Protein AF-A0A953DW70-F1 (afdb_monomer_lite)

Secondary structure (DSSP, 8-state):
--EEE-SHHHHHTHHHHHTT-SEEEEEHHHHHHHHHT--TT-TTTGGG--TT-HHHHHHHHHHHHHHHHTT-EEEEESGGGG-TTTHHHHHHTT-SEEE--TTTHHHHHHHHHT--HHHHHHHHHHHTT--SHHHHHHHHHHHHHHHHGGG--

Structure (mmCIF, N/CA/C/O backbone):
data_AF-A0A953DW70-F1
#
_entry.id   AF-A0A953DW70-F1
#
loop_
_atom_site.group_PDB
_atom_site.id
_atom_site.type_symbol
_atom_site.label_atom_id
_atom_site.label_alt_id
_atom_site.label_co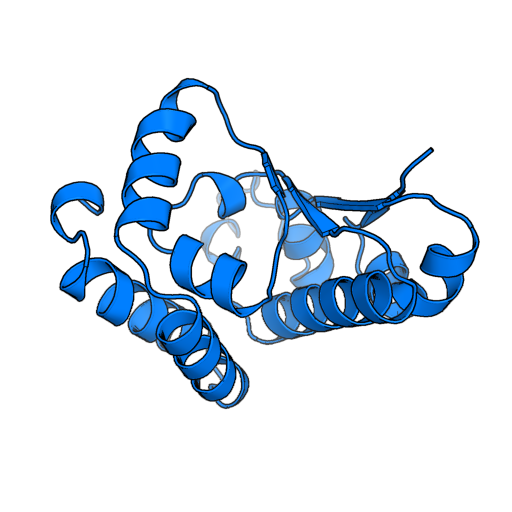mp_id
_atom_site.label_asym_id
_atom_site.label_entity_id
_atom_site.label_seq_id
_atom_site.pdbx_PDB_ins_code
_atom_site.Cartn_x
_atom_site.Cartn_y
_atom_site.Cartn_z
_atom_site.occupancy
_atom_site.B_iso_or_equiv
_atom_site.auth_seq_id
_atom_site.auth_comp_id
_atom_site.auth_asym_id
_atom_site.auth_atom_id
_atom_site.pdbx_PDB_model_num
ATOM 1 N N . VAL A 1 1 ? 2.831 -17.504 -12.352 1.00 88.62 1 VAL A N 1
ATOM 2 C CA . VAL A 1 1 ? 4.046 -16.732 -12.011 1.00 88.62 1 VAL A CA 1
ATOM 3 C C . VAL A 1 1 ? 3.641 -15.280 -11.799 1.00 88.62 1 VAL A C 1
ATOM 5 O O . VAL A 1 1 ? 2.845 -14.782 -12.579 1.00 88.62 1 VAL A O 1
ATOM 8 N N . GLY A 1 2 ? 4.123 -14.627 -10.739 1.00 96.38 2 GLY A N 1
ATOM 9 C CA . GLY A 1 2 ? 3.843 -13.209 -10.456 1.00 96.38 2 GLY A CA 1
ATOM 10 C C . GLY A 1 2 ? 5.090 -12.337 -10.573 1.00 96.38 2 GLY A C 1
ATOM 11 O O . GLY A 1 2 ? 6.197 -12.865 -10.698 1.00 96.38 2 GLY A O 1
ATOM 12 N N . ALA A 1 3 ? 4.912 -11.018 -10.492 1.00 97.62 3 ALA A N 1
ATOM 13 C CA . ALA A 1 3 ? 6.014 -10.055 -10.447 1.00 97.62 3 ALA A CA 1
ATOM 14 C C . ALA A 1 3 ? 6.012 -9.245 -9.148 1.00 97.62 3 ALA A C 1
ATOM 16 O O . ALA A 1 3 ? 4.973 -8.764 -8.689 1.00 97.62 3 ALA A O 1
ATOM 17 N N . MET A 1 4 ? 7.206 -9.058 -8.584 1.00 98.06 4 MET A N 1
ATOM 18 C CA . MET A 1 4 ? 7.415 -8.106 -7.503 1.00 98.06 4 MET A CA 1
A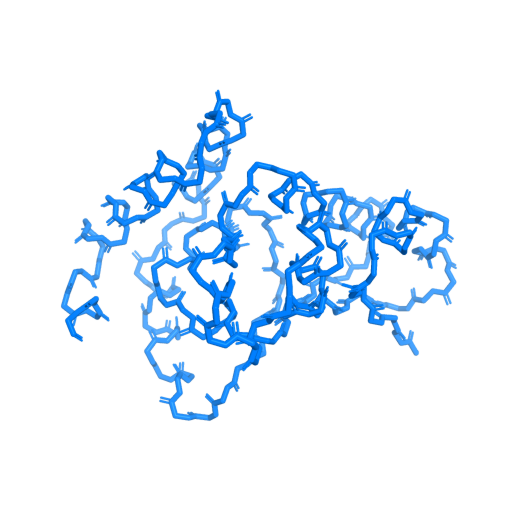TOM 19 C C . MET A 1 4 ? 7.605 -6.705 -8.090 1.00 98.06 4 MET A C 1
ATOM 21 O O . MET A 1 4 ? 8.455 -6.498 -8.956 1.00 98.06 4 MET A O 1
ATOM 25 N N . ILE A 1 5 ? 6.803 -5.746 -7.632 1.00 98.56 5 ILE A N 1
ATOM 26 C CA . ILE A 1 5 ? 6.882 -4.349 -8.057 1.00 98.56 5 ILE A CA 1
ATOM 27 C C . ILE A 1 5 ? 7.512 -3.537 -6.929 1.00 98.56 5 ILE A C 1
ATOM 29 O O . ILE A 1 5 ? 6.834 -3.007 -6.053 1.00 98.56 5 ILE A O 1
ATOM 33 N N . GLU A 1 6 ? 8.839 -3.496 -6.937 1.00 98.12 6 GLU A N 1
ATOM 34 C CA . GLU A 1 6 ? 9.652 -2.892 -5.873 1.00 98.12 6 GLU A CA 1
ATOM 35 C C . GLU A 1 6 ? 10.646 -1.841 -6.389 1.00 98.12 6 GLU A C 1
ATOM 37 O O . GLU A 1 6 ? 11.372 -1.219 -5.622 1.00 98.12 6 GLU A O 1
ATOM 42 N N . VAL A 1 7 ? 10.658 -1.598 -7.702 1.00 98.19 7 VAL A N 1
ATOM 43 C CA . VAL A 1 7 ? 11.454 -0.540 -8.334 1.00 98.19 7 VAL A CA 1
ATOM 44 C C . VAL A 1 7 ? 10.543 0.437 -9.086 1.00 98.19 7 VAL A C 1
ATOM 46 O O . VAL A 1 7 ? 9.596 -0.004 -9.747 1.00 98.19 7 VAL A O 1
ATOM 49 N N . PRO A 1 8 ? 10.829 1.756 -9.074 1.00 98.31 8 PRO A N 1
ATOM 50 C CA . PRO A 1 8 ? 9.979 2.754 -9.730 1.00 98.31 8 PRO A CA 1
ATOM 51 C C . PRO A 1 8 ? 9.771 2.486 -11.223 1.00 98.31 8 PRO A C 1
ATOM 53 O O . PRO A 1 8 ? 8.679 2.686 -11.745 1.00 98.31 8 PRO A O 1
ATOM 56 N N . ALA A 1 9 ? 10.794 1.971 -11.912 1.00 98.44 9 ALA A N 1
ATOM 57 C CA . ALA A 1 9 ? 10.701 1.620 -13.328 1.00 98.44 9 ALA A CA 1
ATOM 58 C C . ALA A 1 9 ? 9.658 0.519 -13.601 1.00 98.44 9 ALA A C 1
ATOM 60 O O . ALA A 1 9 ? 8.934 0.598 -14.594 1.00 98.44 9 ALA A O 1
ATOM 61 N N . ALA A 1 10 ? 9.548 -0.475 -12.713 1.00 98.50 10 ALA A N 1
ATOM 62 C CA . ALA A 1 10 ? 8.541 -1.529 -12.813 1.00 98.50 10 ALA A CA 1
ATOM 63 C C . ALA A 1 10 ? 7.144 -0.977 -12.512 1.00 98.50 10 ALA A C 1
ATOM 65 O O . ALA A 1 10 ? 6.208 -1.284 -13.241 1.00 98.50 10 ALA A O 1
ATOM 66 N N . ALA A 1 11 ? 7.018 -0.098 -11.511 1.00 98.62 11 ALA A N 1
ATOM 67 C CA . ALA A 1 11 ? 5.751 0.559 -11.198 1.00 98.62 11 ALA A CA 1
ATOM 68 C C . ALA A 1 11 ? 5.233 1.408 -12.372 1.00 98.62 11 ALA A C 1
ATOM 70 O O . ALA A 1 11 ? 4.083 1.272 -12.776 1.00 98.62 11 ALA A O 1
ATOM 71 N N . LEU A 1 12 ? 6.099 2.214 -12.994 1.00 98.56 12 LEU A N 1
ATOM 72 C CA . LEU A 1 12 ? 5.758 2.997 -14.188 1.00 98.56 12 LEU A CA 1
ATOM 73 C C . LEU A 1 12 ? 5.432 2.119 -15.409 1.00 98.56 12 LEU A C 1
ATOM 75 O O . LEU A 1 12 ? 4.669 2.534 -16.277 1.00 98.56 12 LEU A O 1
ATOM 79 N N . SER A 1 13 ? 5.985 0.905 -15.465 1.00 98.38 13 SER A N 1
ATOM 80 C CA . SER A 1 13 ? 5.756 -0.066 -16.543 1.00 98.38 13 SER A CA 1
ATOM 81 C C . SER A 1 13 ? 4.673 -1.100 -16.209 1.00 98.38 13 SER A C 1
ATOM 83 O O . SER A 1 13 ? 4.505 -2.062 -16.958 1.00 98.38 13 SER A O 1
ATOM 85 N N . ALA A 1 14 ? 3.928 -0.924 -15.110 1.00 98.38 14 ALA A N 1
ATOM 86 C CA . ALA A 1 14 ? 3.031 -1.951 -14.579 1.00 98.38 14 ALA A CA 1
ATOM 87 C C . ALA A 1 14 ? 1.980 -2.415 -15.599 1.00 98.38 14 ALA A C 1
ATOM 89 O O . ALA A 1 14 ? 1.688 -3.601 -15.670 1.00 98.38 14 ALA A O 1
ATOM 90 N N . HIS A 1 15 ? 1.470 -1.520 -16.450 1.00 97.81 15 HIS A N 1
ATOM 91 C CA . HIS A 1 15 ? 0.504 -1.892 -17.489 1.00 97.81 15 HIS A CA 1
ATOM 92 C C . HIS A 1 15 ? 1.086 -2.880 -18.513 1.00 97.81 15 HIS A C 1
ATOM 94 O O . HIS A 1 15 ? 0.410 -3.823 -18.900 1.00 97.81 15 HIS A O 1
ATOM 100 N N . ALA A 1 16 ? 2.346 -2.699 -18.921 1.00 97.75 16 ALA A N 1
ATOM 101 C CA . ALA A 1 16 ? 3.009 -3.621 -19.843 1.00 97.75 16 ALA A CA 1
ATOM 102 C C . ALA A 1 16 ? 3.343 -4.958 -19.166 1.00 97.75 16 ALA A C 1
ATOM 104 O O . ALA A 1 16 ? 3.210 -6.010 -19.779 1.00 97.75 16 ALA A O 1
ATOM 105 N N . LEU A 1 17 ? 3.746 -4.918 -17.893 1.00 98.06 17 LEU A N 1
ATOM 106 C CA . LEU A 1 17 ? 4.067 -6.120 -17.121 1.00 98.06 17 LEU A CA 1
ATOM 107 C C . LEU A 1 17 ? 2.826 -6.964 -16.807 1.00 98.06 17 LEU A C 1
ATOM 109 O O . LEU A 1 17 ? 2.929 -8.183 -16.729 1.00 98.06 17 LEU A O 1
ATOM 113 N N . ALA A 1 18 ? 1.661 -6.332 -16.639 1.00 97.75 18 ALA A N 1
ATOM 114 C CA . ALA A 1 18 ? 0.428 -7.005 -16.236 1.00 97.75 18 ALA A CA 1
ATOM 115 C C . ALA A 1 18 ? -0.065 -8.028 -17.272 1.00 97.75 18 ALA A C 1
ATOM 117 O O . ALA A 1 18 ? -0.713 -8.996 -16.897 1.00 97.75 18 ALA A O 1
ATOM 118 N N . GLY A 1 19 ? 0.270 -7.855 -18.556 1.00 95.69 19 GLY A N 1
ATOM 119 C CA . GLY A 1 19 ? -0.059 -8.827 -19.606 1.00 95.69 19 GLY A CA 1
ATOM 120 C C . GLY A 1 19 ? 0.768 -10.118 -19.563 1.00 95.69 19 GLY A C 1
ATOM 121 O O . GLY A 1 19 ? 0.424 -11.078 -20.246 1.00 95.69 19 GLY A O 1
ATOM 122 N N . GLU A 1 20 ? 1.838 -10.151 -18.767 1.00 97.56 20 GLU A N 1
ATOM 123 C CA . GLU A 1 20 ? 2.841 -11.225 -18.768 1.00 97.56 20 GLU A CA 1
ATOM 124 C C . GLU A 1 20 ? 2.860 -12.037 -17.460 1.00 97.56 20 GLU A C 1
ATOM 126 O O . GLU A 1 20 ? 3.644 -12.979 -17.322 1.00 97.56 20 GLU A O 1
ATOM 131 N N . VAL A 1 21 ? 2.034 -11.671 -16.470 1.00 98.25 21 VAL A N 1
ATOM 132 C CA . VAL A 1 21 ? 2.042 -12.279 -15.128 1.00 98.25 21 VAL A CA 1
ATOM 133 C C . VAL A 1 21 ? 0.636 -12.494 -14.571 1.00 98.25 21 VAL A C 1
ATOM 135 O O . VAL A 1 21 ? -0.323 -11.871 -15.007 1.00 98.25 21 VAL A O 1
ATOM 138 N N . ASP A 1 22 ? 0.521 -13.359 -13.562 1.00 98.06 22 ASP A N 1
ATOM 139 C CA . ASP A 1 22 ? -0.768 -13.706 -12.943 1.00 98.06 22 ASP A CA 1
ATOM 140 C C . ASP A 1 22 ? -1.164 -12.768 -11.787 1.00 98.06 22 ASP A C 1
ATOM 142 O O . ASP A 1 22 ? -2.323 -12.746 -11.373 1.00 98.06 22 ASP A O 1
ATOM 146 N N . PHE A 1 23 ? -0.195 -12.049 -11.209 1.00 98.56 23 PHE A N 1
ATOM 147 C CA . PHE A 1 23 ? -0.402 -11.142 -10.078 1.00 98.56 23 PHE A CA 1
ATOM 148 C C . PHE A 1 23 ? 0.779 -10.195 -9.864 1.00 98.56 23 PHE A C 1
ATOM 150 O O . PHE A 1 23 ? 1.903 -10.462 -10.312 1.00 98.56 23 PHE A O 1
ATOM 157 N N . PHE A 1 24 ? 0.534 -9.136 -9.091 1.00 98.75 24 PHE A N 1
ATOM 158 C CA . PHE A 1 24 ? 1.580 -8.263 -8.560 1.00 98.75 24 PHE A CA 1
ATOM 159 C C . PHE A 1 24 ? 1.710 -8.378 -7.047 1.00 98.75 24 PHE A C 1
ATOM 161 O O . PHE A 1 24 ? 0.715 -8.485 -6.339 1.00 98.75 24 PHE A O 1
ATOM 168 N N . SER A 1 25 ? 2.944 -8.285 -6.553 1.00 98.38 25 SER A N 1
ATOM 169 C CA . SER A 1 25 ? 3.238 -8.035 -5.141 1.00 98.38 25 SER A CA 1
ATOM 170 C C . SER A 1 25 ? 4.102 -6.789 -5.030 1.00 98.38 25 SER A C 1
ATOM 172 O O . SER A 1 25 ? 5.235 -6.770 -5.504 1.00 98.38 25 SER A O 1
ATOM 174 N N . ILE A 1 26 ? 3.590 -5.732 -4.416 1.00 98.69 26 ILE A N 1
ATOM 175 C CA . ILE A 1 26 ? 4.337 -4.490 -4.237 1.00 98.69 26 ILE A CA 1
ATOM 176 C C . ILE A 1 26 ? 5.296 -4.654 -3.057 1.00 98.69 26 ILE A C 1
ATOM 178 O O . ILE A 1 26 ? 4.850 -4.809 -1.921 1.00 98.69 26 ILE A O 1
ATOM 182 N N . GLY A 1 27 ? 6.602 -4.580 -3.314 1.00 98.12 27 GLY A N 1
ATOM 183 C CA . GLY A 1 27 ? 7.634 -4.556 -2.277 1.00 98.12 27 GLY A CA 1
ATOM 184 C C . GLY A 1 27 ? 7.868 -3.129 -1.795 1.00 98.12 27 GLY A C 1
ATOM 185 O O . GLY A 1 27 ? 8.665 -2.396 -2.378 1.00 98.12 27 GLY A O 1
ATOM 186 N N . THR A 1 28 ? 7.165 -2.699 -0.742 1.00 97.12 28 THR A N 1
ATOM 187 C CA . THR A 1 28 ? 7.140 -1.269 -0.375 1.00 97.12 28 THR A CA 1
ATOM 188 C C . THR A 1 28 ? 8.481 -0.744 0.108 1.00 97.12 28 THR A C 1
ATOM 190 O O . THR A 1 28 ? 8.793 0.416 -0.131 1.00 97.12 28 THR A O 1
ATOM 193 N N . ASN A 1 29 ? 9.275 -1.585 0.771 1.00 96.00 29 ASN A N 1
ATOM 194 C CA . ASN A 1 29 ? 10.539 -1.166 1.371 1.00 96.00 29 ASN A CA 1
ATOM 195 C C . ASN A 1 29 ? 11.502 -0.616 0.313 1.00 96.00 29 ASN A C 1
ATOM 197 O O . ASN A 1 29 ? 11.954 0.528 0.408 1.00 96.00 29 ASN A O 1
ATOM 201 N N . ASP A 1 30 ? 11.733 -1.407 -0.730 1.00 96.88 30 ASP A N 1
ATOM 202 C CA . ASP A 1 30 ? 12.632 -1.043 -1.818 1.00 96.88 30 ASP A CA 1
ATOM 203 C C . ASP A 1 30 ? 11.982 -0.009 -2.741 1.00 96.88 30 ASP A C 1
ATOM 205 O O . ASP A 1 30 ? 12.650 0.940 -3.158 1.00 96.88 30 ASP A O 1
ATOM 209 N N . LEU A 1 31 ? 10.660 -0.088 -2.959 1.00 98.00 31 LEU A N 1
ATOM 210 C CA . LEU A 1 31 ? 9.952 0.909 -3.760 1.00 98.00 31 LEU A CA 1
ATOM 211 C C . LEU A 1 31 ? 10.112 2.308 -3.162 1.00 98.00 31 LEU A C 1
ATOM 213 O O . LEU A 1 31 ? 10.438 3.245 -3.889 1.00 98.00 31 LEU A O 1
ATOM 217 N N . ILE A 1 32 ? 9.936 2.460 -1.847 1.00 97.19 32 ILE A N 1
ATOM 218 C CA . ILE A 1 32 ? 10.126 3.737 -1.148 1.00 97.19 32 ILE A CA 1
ATOM 219 C C . ILE A 1 32 ? 11.592 4.168 -1.222 1.00 97.19 32 ILE A C 1
ATOM 221 O O . ILE A 1 32 ? 11.871 5.309 -1.593 1.00 97.19 32 ILE A O 1
ATOM 225 N N . GLN A 1 33 ? 12.525 3.265 -0.914 1.00 96.31 33 GLN A N 1
ATOM 226 C CA . GLN A 1 33 ? 13.960 3.550 -0.923 1.00 96.31 33 GLN A CA 1
ATOM 227 C C . GLN A 1 33 ? 14.439 4.064 -2.286 1.00 96.31 33 GLN A C 1
ATOM 229 O O . GLN A 1 33 ? 15.105 5.099 -2.356 1.00 96.31 33 GLN A O 1
ATOM 234 N N . TYR A 1 34 ? 14.063 3.395 -3.376 1.00 97.00 34 TYR A N 1
ATOM 235 C CA . TYR A 1 34 ? 14.447 3.801 -4.726 1.00 97.00 34 TYR A CA 1
ATOM 236 C C . TYR A 1 34 ? 13.672 5.020 -5.233 1.00 97.00 34 TYR A C 1
ATOM 238 O O . TYR A 1 34 ? 14.228 5.809 -5.992 1.00 97.00 34 TYR A O 1
ATOM 246 N N . THR A 1 35 ? 12.422 5.214 -4.805 1.00 97.12 35 THR A N 1
ATOM 247 C CA . THR A 1 35 ? 11.635 6.404 -5.176 1.00 97.12 35 THR A CA 1
ATOM 248 C C . THR A 1 35 ? 12.182 7.667 -4.518 1.00 97.12 35 THR A C 1
ATOM 250 O O . THR A 1 35 ? 12.262 8.710 -5.162 1.00 97.12 35 THR A O 1
ATOM 253 N N . LEU A 1 36 ? 12.552 7.589 -3.238 1.00 96.19 36 LEU A N 1
ATOM 254 C CA . LEU A 1 36 ? 13.017 8.742 -2.461 1.00 96.19 36 LEU A CA 1
ATOM 255 C C . LEU A 1 36 ? 14.540 8.907 -2.480 1.00 96.19 36 LEU A C 1
ATOM 257 O O . LEU A 1 36 ? 15.043 9.910 -1.983 1.00 96.19 36 LEU A O 1
ATOM 261 N N . ALA A 1 37 ? 15.265 7.941 -3.050 1.00 94.62 37 ALA A N 1
ATOM 262 C CA . ALA A 1 37 ? 16.723 7.859 -3.010 1.00 94.62 37 ALA A CA 1
ATOM 263 C C . ALA A 1 37 ? 17.280 7.916 -1.571 1.00 94.62 37 ALA A C 1
ATOM 265 O O . ALA A 1 37 ? 18.265 8.601 -1.292 1.00 94.62 37 ALA A O 1
ATOM 266 N N . VAL A 1 38 ? 16.635 7.187 -0.652 1.00 90.88 38 VAL A N 1
ATOM 267 C CA . VAL A 1 38 ? 16.982 7.147 0.777 1.00 90.88 38 VAL A CA 1
ATOM 268 C C . VAL A 1 38 ? 17.282 5.719 1.204 1.00 90.88 38 VAL A C 1
ATOM 270 O O . VAL A 1 38 ? 16.417 4.852 1.130 1.00 90.88 38 VAL A O 1
ATOM 273 N N . ASP A 1 39 ? 18.488 5.494 1.721 1.00 87.12 39 ASP A N 1
ATOM 274 C CA . ASP A 1 39 ? 18.848 4.246 2.391 1.00 87.12 39 ASP A CA 1
ATOM 275 C C . ASP A 1 39 ? 18.331 4.257 3.837 1.00 87.12 39 ASP A C 1
ATOM 277 O O . ASP A 1 39 ? 18.800 5.029 4.677 1.00 87.12 39 ASP A O 1
ATOM 281 N N . ARG A 1 40 ? 17.366 3.380 4.130 1.00 81.19 40 ARG A N 1
ATOM 282 C CA . ARG A 1 40 ? 16.743 3.258 5.457 1.00 81.19 40 ARG A CA 1
ATOM 283 C C . ARG A 1 40 ? 17.670 2.674 6.528 1.00 81.19 40 ARG A C 1
ATOM 285 O O . ARG A 1 40 ? 17.400 2.847 7.712 1.00 81.19 40 ARG A O 1
ATOM 292 N N . VAL A 1 41 ? 18.749 1.994 6.134 1.00 84.62 41 VAL A N 1
ATOM 293 C CA . VAL A 1 41 ? 19.765 1.449 7.054 1.00 84.62 41 VAL A CA 1
ATOM 294 C C . VAL A 1 41 ? 20.774 2.531 7.452 1.00 84.62 41 VAL A C 1
ATOM 296 O O . VAL A 1 41 ? 21.431 2.439 8.488 1.00 84.62 41 VAL A O 1
ATOM 299 N N . ASN A 1 42 ? 20.879 3.600 6.662 1.00 85.75 42 ASN A N 1
ATOM 300 C CA . ASN A 1 42 ? 21.745 4.724 6.964 1.00 85.75 42 ASN A CA 1
ATOM 301 C C . ASN A 1 42 ? 21.066 5.683 7.953 1.00 85.75 42 ASN A C 1
ATOM 303 O O . ASN A 1 42 ? 20.294 6.561 7.566 1.00 85.75 42 ASN A O 1
ATOM 307 N N . GLU A 1 43 ? 21.423 5.566 9.234 1.00 81.31 43 GLU A N 1
ATOM 308 C CA . GLU A 1 43 ? 20.883 6.378 10.338 1.00 81.31 43 GLU A CA 1
ATOM 309 C C . GLU A 1 43 ? 20.897 7.892 10.065 1.00 81.31 43 GLU A C 1
ATOM 311 O O . GLU A 1 43 ? 20.023 8.620 10.536 1.00 81.31 43 GLU A O 1
ATOM 316 N N . LYS A 1 44 ? 21.851 8.386 9.261 1.00 79.12 44 LYS A N 1
ATOM 317 C CA . LYS A 1 44 ? 21.960 9.816 8.931 1.00 79.12 44 LYS A CA 1
ATOM 318 C C . LYS A 1 44 ? 20.797 10.326 8.085 1.00 79.12 44 LYS A C 1
ATOM 320 O O . LYS A 1 44 ? 20.499 11.514 8.149 1.00 79.12 44 LYS A O 1
ATOM 325 N N . ILE A 1 45 ? 20.175 9.463 7.283 1.00 83.00 45 ILE A N 1
ATOM 326 C CA . ILE A 1 45 ? 19.119 9.832 6.327 1.00 83.00 45 ILE A CA 1
ATOM 327 C C . ILE A 1 45 ? 17.839 9.009 6.482 1.00 83.00 45 ILE A C 1
ATOM 329 O O . ILE A 1 45 ? 16.855 9.323 5.825 1.00 83.00 45 ILE A O 1
ATOM 333 N N . ALA A 1 46 ? 17.804 8.020 7.378 1.00 79.88 46 ALA A N 1
ATOM 334 C CA . ALA A 1 46 ? 16.636 7.169 7.607 1.00 79.88 46 ALA A CA 1
ATOM 335 C C . ALA A 1 46 ? 15.347 7.961 7.915 1.00 79.88 46 ALA A C 1
ATOM 337 O O . ALA A 1 46 ? 14.261 7.540 7.540 1.00 79.88 46 ALA A O 1
ATOM 338 N N . HIS A 1 47 ? 15.454 9.151 8.516 1.00 83.38 47 HIS A N 1
ATOM 339 C CA . HIS A 1 47 ? 14.318 10.049 8.772 1.00 83.38 47 HIS A CA 1
ATOM 340 C C . HIS A 1 47 ? 13.637 10.594 7.495 1.00 83.38 47 HIS A C 1
ATOM 342 O O . HIS A 1 47 ? 12.498 11.061 7.549 1.00 83.38 47 HIS A O 1
ATOM 348 N N . LEU A 1 48 ? 14.315 10.536 6.344 1.00 86.25 48 LEU A N 1
ATOM 349 C CA . LEU A 1 48 ? 13.770 10.903 5.033 1.00 86.25 48 LEU A CA 1
ATOM 350 C C . LEU A 1 48 ? 12.978 9.756 4.381 1.00 86.25 48 LEU A C 1
ATOM 352 O O . LEU A 1 48 ? 12.341 9.968 3.351 1.00 86.25 48 LEU A O 1
ATOM 356 N N . TYR A 1 49 ? 12.989 8.555 4.968 1.00 91.50 49 TYR A N 1
ATOM 357 C CA . TYR A 1 49 ? 12.161 7.440 4.522 1.00 91.50 49 TYR A CA 1
ATOM 358 C C . TYR A 1 49 ? 10.700 7.711 4.903 1.00 91.50 49 TYR A C 1
ATOM 360 O O . TYR A 1 49 ? 10.337 7.715 6.078 1.00 91.50 49 TYR A O 1
ATOM 368 N N . GLN A 1 50 ? 9.865 7.986 3.901 1.00 94.50 50 GLN A N 1
ATOM 369 C CA . GLN A 1 50 ? 8.493 8.463 4.085 1.00 94.50 50 GLN A CA 1
ATOM 370 C C . GLN A 1 50 ? 7.510 7.583 3.292 1.00 94.50 50 GLN A C 1
ATOM 372 O O . GLN A 1 50 ? 7.273 7.847 2.111 1.00 94.50 50 GLN A O 1
ATOM 377 N N . PRO A 1 51 ? 6.907 6.549 3.913 1.00 96.06 51 PRO A N 1
ATOM 378 C CA . PRO A 1 51 ? 5.962 5.652 3.238 1.00 96.06 51 PRO A CA 1
ATOM 379 C C . PRO A 1 51 ? 4.745 6.356 2.635 1.00 96.06 51 PRO A C 1
ATOM 381 O O . PRO A 1 51 ? 4.223 5.939 1.606 1.00 96.06 51 PRO A O 1
ATOM 384 N N . THR A 1 52 ? 4.308 7.451 3.256 1.00 97.75 52 THR A N 1
ATOM 385 C CA . THR A 1 52 ? 3.166 8.261 2.814 1.00 97.75 52 THR A CA 1
ATOM 386 C C . THR A 1 52 ? 3.561 9.389 1.865 1.00 97.75 52 THR A C 1
ATOM 388 O O . THR A 1 52 ? 2.764 10.292 1.624 1.00 97.75 52 THR A O 1
ATOM 391 N N . HIS A 1 53 ? 4.781 9.385 1.319 1.00 98.19 53 HIS A N 1
ATOM 392 C CA . HIS A 1 53 ? 5.194 10.409 0.366 1.00 98.19 53 HIS A CA 1
ATOM 393 C C . HIS A 1 53 ? 4.282 10.405 -0.879 1.00 98.19 53 HIS A C 1
ATOM 395 O O . HIS A 1 53 ? 4.028 9.328 -1.426 1.00 98.19 53 HIS A O 1
ATOM 401 N N . PRO A 1 54 ? 3.837 11.573 -1.395 1.00 98.19 54 PRO A N 1
ATOM 402 C CA . PRO A 1 54 ? 2.910 11.633 -2.530 1.00 98.19 54 PRO A CA 1
ATOM 403 C C . PRO A 1 54 ? 3.367 10.831 -3.758 1.00 98.19 54 PRO A C 1
ATOM 405 O O . PRO A 1 54 ? 2.568 10.136 -4.376 1.00 98.19 54 PRO A O 1
ATOM 408 N N . ALA A 1 55 ? 4.667 10.861 -4.076 1.00 98.12 55 ALA A N 1
ATOM 409 C CA . ALA A 1 55 ? 5.233 10.061 -5.168 1.00 98.12 55 ALA A CA 1
ATOM 410 C C . ALA A 1 55 ? 5.081 8.543 -4.948 1.00 98.12 55 ALA A C 1
ATOM 412 O O . ALA A 1 55 ? 4.745 7.825 -5.883 1.00 98.12 55 ALA A O 1
ATOM 413 N N . VAL A 1 56 ? 5.271 8.054 -3.716 1.00 98.25 56 VAL A N 1
ATOM 414 C CA . VAL A 1 56 ? 5.075 6.634 -3.382 1.00 98.25 56 VAL A CA 1
ATOM 415 C C . VAL A 1 56 ? 3.599 6.279 -3.525 1.00 98.25 56 VAL A C 1
ATOM 417 O O . VAL A 1 56 ? 3.276 5.303 -4.193 1.00 98.25 56 VAL A O 1
ATOM 420 N N . LEU A 1 57 ? 2.698 7.106 -2.982 1.00 98.44 57 LEU A N 1
ATOM 421 C CA . LEU A 1 57 ? 1.254 6.899 -3.106 1.00 98.44 57 LEU A CA 1
ATOM 422 C C . LEU A 1 57 ? 0.800 6.828 -4.575 1.00 98.44 57 LEU A C 1
ATOM 424 O O . LEU A 1 57 ? 0.004 5.959 -4.931 1.00 98.44 57 LEU A O 1
ATOM 428 N N . GLN A 1 58 ? 1.330 7.696 -5.441 1.00 98.50 58 GLN A N 1
ATOM 429 C CA . GLN A 1 58 ? 1.045 7.644 -6.877 1.00 98.50 58 GLN A CA 1
ATOM 430 C C . GLN A 1 58 ? 1.546 6.349 -7.521 1.00 98.50 58 GLN A C 1
ATOM 432 O O . GLN A 1 58 ? 0.811 5.750 -8.301 1.00 98.50 58 GLN A O 1
ATOM 437 N N . LEU A 1 59 ? 2.755 5.887 -7.188 1.00 98.69 59 LEU A N 1
ATOM 438 C CA . LEU A 1 59 ? 3.278 4.624 -7.717 1.00 98.69 59 LEU A CA 1
ATOM 439 C C . LEU A 1 59 ? 2.444 3.426 -7.258 1.00 98.69 59 LEU A C 1
ATOM 441 O O . LEU A 1 59 ? 2.107 2.587 -8.087 1.00 98.69 59 LEU A O 1
ATOM 445 N N . LEU A 1 60 ? 2.049 3.373 -5.981 1.00 98.62 60 LEU A N 1
ATOM 446 C CA . LEU A 1 60 ? 1.139 2.339 -5.479 1.00 98.62 60 LEU A CA 1
ATOM 447 C C . LEU A 1 60 ? -0.159 2.320 -6.289 1.00 98.62 60 LEU A C 1
ATOM 449 O O . LEU A 1 60 ? -0.558 1.264 -6.769 1.00 98.62 60 LEU A O 1
ATOM 453 N N . LYS A 1 61 ? -0.758 3.498 -6.508 1.00 98.62 61 LYS A N 1
ATOM 454 C CA . LYS A 1 61 ? -1.983 3.640 -7.298 1.00 98.62 61 LYS A CA 1
ATOM 455 C C . LYS A 1 61 ? -1.813 3.187 -8.749 1.00 98.62 61 LYS A C 1
ATOM 457 O O . LYS A 1 61 ? -2.679 2.494 -9.268 1.00 98.62 61 LYS A O 1
ATOM 462 N N . ILE A 1 62 ? -0.714 3.561 -9.405 1.00 98.62 62 ILE A N 1
ATOM 463 C CA . ILE A 1 62 ? -0.430 3.133 -10.783 1.00 98.62 62 ILE A CA 1
ATOM 464 C C . ILE A 1 62 ? -0.386 1.605 -10.860 1.00 98.62 62 ILE A C 1
ATOM 466 O O . ILE A 1 62 ? -0.958 1.024 -11.779 1.00 98.62 62 ILE A O 1
ATOM 470 N N . VAL A 1 63 ? 0.262 0.953 -9.893 1.00 98.75 63 VAL A N 1
ATOM 471 C CA . VAL A 1 63 ? 0.399 -0.507 -9.874 1.00 98.75 63 VAL A CA 1
ATOM 472 C C . VAL A 1 63 ? -0.933 -1.196 -9.597 1.00 98.75 63 VAL A C 1
ATOM 474 O O . VAL A 1 63 ? -1.273 -2.140 -10.311 1.00 98.75 63 VAL A O 1
ATOM 477 N N . THR A 1 64 ? -1.699 -0.724 -8.608 1.00 98.62 64 THR A N 1
ATOM 478 C CA . THR A 1 64 ? -3.018 -1.295 -8.294 1.00 98.62 64 THR A CA 1
ATOM 479 C C . THR A 1 64 ? -3.981 -1.132 -9.463 1.00 98.62 64 THR A C 1
ATOM 481 O O . THR A 1 64 ? -4.564 -2.115 -9.915 1.00 98.62 64 THR A O 1
ATOM 484 N N . ASP A 1 65 ? -4.067 0.075 -10.032 1.00 98.56 65 ASP A N 1
ATOM 485 C CA . ASP A 1 65 ? -4.931 0.356 -11.179 1.00 98.56 65 ASP A CA 1
ATOM 486 C C . ASP A 1 65 ? -4.527 -0.493 -12.400 1.00 98.56 65 ASP A C 1
ATOM 488 O O . ASP A 1 65 ? -5.388 -1.040 -13.089 1.00 98.56 65 ASP A O 1
ATOM 492 N N . ALA A 1 66 ? -3.223 -0.637 -12.673 1.00 98.50 66 ALA A N 1
ATOM 493 C CA . ALA A 1 66 ? -2.726 -1.423 -13.801 1.00 98.50 66 ALA A CA 1
ATOM 494 C C . ALA A 1 66 ? -3.001 -2.926 -13.654 1.00 98.50 66 ALA A C 1
ATOM 496 O O . ALA A 1 66 ? -3.366 -3.564 -14.645 1.00 98.50 66 ALA A O 1
ATOM 497 N N . GLY A 1 67 ? -2.836 -3.479 -12.446 1.00 98.44 67 GLY A N 1
ATOM 498 C CA . GLY A 1 67 ? -3.151 -4.876 -12.154 1.00 98.44 67 GLY A CA 1
ATOM 499 C C . GLY A 1 67 ? -4.643 -5.156 -12.326 1.00 98.44 67 GLY A C 1
ATOM 500 O O . GLY A 1 67 ? -5.025 -6.024 -13.113 1.00 98.44 67 GLY A O 1
ATOM 501 N N . HIS A 1 68 ? -5.500 -4.351 -11.692 1.00 98.50 68 HIS A N 1
ATOM 502 C CA . HIS A 1 68 ? -6.953 -4.520 -11.788 1.00 98.50 68 HIS A CA 1
ATOM 503 C C . HIS A 1 68 ? -7.492 -4.302 -13.202 1.00 98.50 68 HIS A C 1
ATOM 505 O O . HIS A 1 68 ? -8.396 -5.025 -13.619 1.00 98.50 68 HIS A O 1
ATOM 511 N N . ALA A 1 69 ? -6.926 -3.367 -13.974 1.00 98.25 69 ALA A N 1
ATOM 512 C CA . ALA A 1 69 ? -7.306 -3.157 -15.375 1.00 98.25 69 ALA A CA 1
ATOM 513 C C . ALA A 1 69 ? -7.080 -4.399 -16.258 1.00 98.25 69 ALA A C 1
ATOM 515 O O . ALA A 1 69 ? -7.750 -4.549 -17.279 1.00 98.25 69 ALA A O 1
ATOM 516 N N . HIS A 1 70 ? -6.179 -5.295 -15.851 1.00 98.00 70 HIS A N 1
ATOM 517 C CA . HIS A 1 70 ? -5.901 -6.567 -16.520 1.00 98.00 70 HIS A CA 1
ATOM 518 C C . HIS A 1 70 ? -6.526 -7.779 -15.813 1.00 98.00 70 HIS A C 1
ATOM 520 O O . HIS A 1 70 ? -6.308 -8.914 -16.229 1.00 98.00 70 HIS A O 1
ATOM 526 N N . GLY A 1 71 ? -7.322 -7.563 -14.761 1.00 97.69 71 GLY A N 1
ATOM 527 C CA . GLY A 1 71 ? -7.946 -8.639 -13.990 1.00 97.69 71 GLY A CA 1
ATOM 528 C C . GLY A 1 71 ? -6.984 -9.404 -13.077 1.00 97.69 71 GLY A C 1
ATOM 529 O O . GLY A 1 71 ? -7.331 -10.491 -12.618 1.00 97.69 71 GLY A O 1
ATOM 530 N N . LEU A 1 72 ? -5.797 -8.854 -12.806 1.00 98.06 72 LEU A N 1
ATOM 531 C CA . LEU A 1 72 ? -4.865 -9.392 -11.818 1.00 98.06 72 LEU A CA 1
ATOM 532 C C . LEU A 1 72 ? -5.297 -8.935 -10.428 1.00 98.06 72 LEU A C 1
ATOM 534 O O . LEU A 1 72 ? -5.821 -7.834 -10.259 1.00 98.06 72 LEU A O 1
ATOM 538 N N . TRP A 1 73 ? -4.998 -9.753 -9.427 1.00 98.06 73 TRP A N 1
ATOM 539 C CA . TRP A 1 73 ? -5.007 -9.300 -8.042 1.00 98.06 73 TRP A CA 1
ATOM 540 C C . TRP A 1 73 ? -3.650 -8.669 -7.692 1.00 98.06 73 TRP A C 1
ATOM 542 O O . TRP A 1 73 ? -2.609 -9.026 -8.260 1.00 98.06 73 TRP A O 1
ATOM 552 N N . VAL A 1 74 ? -3.664 -7.709 -6.768 1.00 98.75 74 VAL A N 1
ATOM 553 C CA . VAL A 1 74 ? -2.484 -6.944 -6.356 1.00 98.75 74 VAL A CA 1
ATOM 554 C C . VAL A 1 74 ? -2.296 -7.051 -4.850 1.00 98.75 74 VAL A C 1
ATOM 556 O O . VAL A 1 74 ? -3.119 -6.579 -4.068 1.00 98.75 74 VAL A O 1
ATOM 559 N N . GLY A 1 75 ? -1.188 -7.662 -4.444 1.00 98.50 75 GLY A N 1
ATOM 560 C CA . GLY A 1 75 ? -0.745 -7.743 -3.060 1.00 98.50 75 GLY A CA 1
ATOM 561 C C . GLY A 1 75 ? 0.265 -6.661 -2.691 1.00 98.50 75 GLY A C 1
ATOM 562 O O . GLY A 1 75 ? 0.913 -6.052 -3.545 1.00 98.50 75 GLY A O 1
ATOM 563 N N . VAL A 1 76 ? 0.435 -6.448 -1.391 1.00 98.44 76 VAL A N 1
ATOM 564 C CA . VAL A 1 76 ? 1.485 -5.607 -0.814 1.00 98.44 76 VAL A CA 1
ATOM 565 C C . VAL A 1 76 ? 2.251 -6.418 0.219 1.00 98.44 76 VAL A C 1
ATOM 567 O O . VAL A 1 76 ? 1.662 -7.017 1.120 1.00 98.44 76 VAL A O 1
ATOM 570 N N . CYS A 1 77 ? 3.575 -6.390 0.118 1.00 96.31 77 CYS A N 1
ATOM 571 C CA . CYS A 1 77 ? 4.488 -6.949 1.100 1.00 96.31 77 CYS A CA 1
ATOM 572 C C . CYS A 1 77 ? 5.481 -5.885 1.585 1.00 96.31 77 CYS A C 1
ATOM 574 O O . CYS A 1 77 ? 5.719 -4.866 0.935 1.00 96.31 77 CYS A O 1
ATOM 576 N N . GLY A 1 78 ? 6.094 -6.141 2.736 1.00 92.56 78 GLY A N 1
ATOM 577 C CA . GLY A 1 78 ? 6.985 -5.191 3.398 1.00 92.56 78 GLY A CA 1
ATOM 578 C C . GLY A 1 78 ? 6.322 -4.531 4.601 1.00 92.56 78 GLY A C 1
ATOM 579 O O . GLY A 1 78 ? 5.263 -4.952 5.068 1.00 92.56 78 GLY A O 1
ATOM 580 N N . GLU A 1 79 ? 6.974 -3.510 5.147 1.00 94.50 79 GLU A N 1
ATOM 581 C CA . GLU A 1 79 ? 6.594 -2.959 6.452 1.00 94.50 79 GLU A CA 1
ATOM 582 C C . GLU A 1 79 ? 5.235 -2.248 6.416 1.00 94.50 79 GLU A C 1
ATOM 584 O O . GLU A 1 79 ? 4.474 -2.358 7.376 1.00 94.50 79 GLU A O 1
ATOM 589 N N . MET A 1 80 ? 4.864 -1.633 5.284 1.00 96.62 80 MET A N 1
ATOM 590 C CA . MET A 1 80 ? 3.558 -0.977 5.136 1.00 96.62 80 MET A CA 1
ATOM 591 C C . MET A 1 80 ? 2.383 -1.941 5.335 1.00 96.62 80 MET A C 1
ATOM 593 O O . MET A 1 80 ? 1.371 -1.548 5.904 1.00 96.62 80 MET A O 1
ATOM 597 N N . ALA A 1 81 ? 2.507 -3.207 4.918 1.00 97.19 81 ALA A N 1
ATOM 598 C CA . ALA A 1 81 ? 1.442 -4.201 5.078 1.00 97.19 81 ALA A CA 1
ATOM 599 C C . ALA A 1 81 ? 1.188 -4.585 6.549 1.00 97.19 81 ALA A C 1
ATOM 601 O O . ALA A 1 81 ? 0.129 -5.119 6.875 1.00 97.19 81 ALA A O 1
ATOM 602 N N . GLY A 1 82 ? 2.163 -4.344 7.434 1.00 96.69 82 GLY A N 1
ATOM 603 C CA . GLY A 1 82 ? 2.041 -4.550 8.880 1.00 96.69 82 GLY A CA 1
ATOM 604 C C . GLY A 1 82 ? 1.611 -3.314 9.665 1.00 96.69 82 GLY A C 1
ATOM 605 O O . GLY A 1 82 ? 1.247 -3.442 10.836 1.00 96.69 82 GLY A O 1
ATOM 606 N N . ASP A 1 83 ? 1.657 -2.133 9.049 1.00 97.31 83 ASP A N 1
ATOM 607 C CA . ASP A 1 83 ? 1.375 -0.870 9.720 1.00 97.31 83 ASP A CA 1
ATOM 608 C C . ASP A 1 83 ? -0.130 -0.575 9.725 1.00 97.31 83 ASP A C 1
ATOM 610 O O . ASP A 1 83 ? -0.729 -0.166 8.727 1.00 97.31 83 ASP A O 1
ATOM 614 N N . VAL A 1 84 ? -0.755 -0.755 10.890 1.00 97.88 84 VAL A N 1
ATOM 615 C CA . VAL A 1 84 ? -2.188 -0.506 11.099 1.00 97.88 84 VAL A CA 1
ATOM 616 C C . VAL A 1 84 ? -2.601 0.948 10.853 1.00 97.88 84 VAL A C 1
ATOM 618 O O . VAL A 1 84 ? -3.775 1.188 10.560 1.00 97.88 84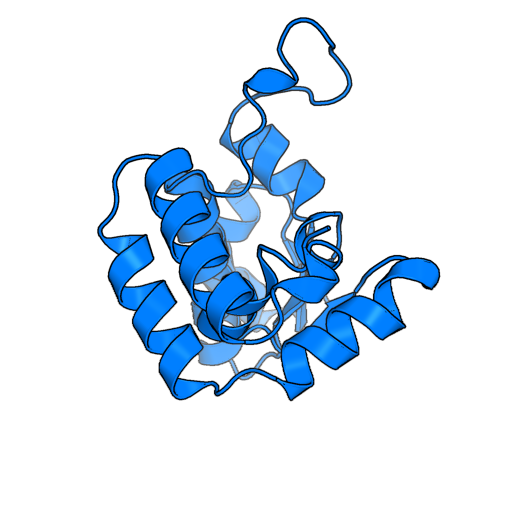 VAL A O 1
ATOM 621 N N . ALA A 1 85 ? -1.673 1.910 10.923 1.00 98.06 85 ALA A N 1
ATOM 622 C CA . ALA A 1 85 ? -1.953 3.292 10.549 1.00 98.06 85 ALA A CA 1
ATOM 623 C C . ALA A 1 85 ? -2.190 3.431 9.040 1.00 98.06 85 ALA A C 1
ATOM 625 O O . ALA A 1 85 ? -2.964 4.286 8.624 1.00 98.06 85 ALA A O 1
ATOM 626 N N . LEU A 1 86 ? -1.565 2.577 8.223 1.00 98.38 86 LEU A N 1
ATOM 627 C CA . LEU A 1 86 ? -1.605 2.642 6.759 1.00 98.38 86 LEU A CA 1
ATOM 628 C C . LEU A 1 86 ? -2.621 1.677 6.135 1.00 98.38 86 LEU A C 1
ATOM 630 O O . LEU A 1 86 ? -2.966 1.835 4.965 1.00 98.38 86 LEU A O 1
ATOM 634 N N . VAL A 1 87 ? -3.169 0.730 6.904 1.00 98.44 87 VAL A N 1
ATOM 635 C CA . VAL A 1 87 ? -4.231 -0.187 6.444 1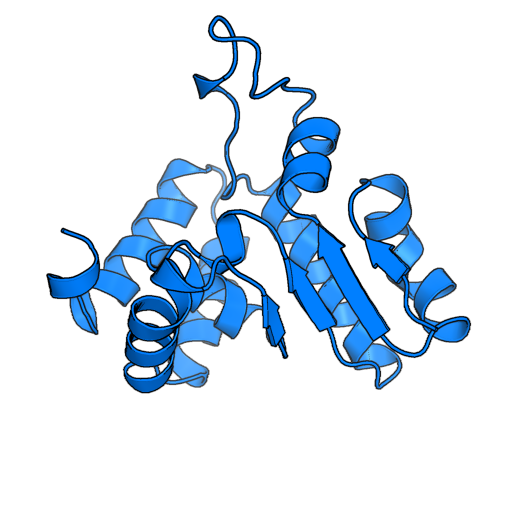.00 98.44 87 VAL A CA 1
ATOM 636 C C . VAL A 1 87 ? -5.399 0.531 5.741 1.00 98.44 87 VAL A C 1
ATOM 638 O O . VAL A 1 87 ? -5.783 0.062 4.669 1.00 98.44 87 VAL A O 1
ATOM 641 N N . PRO A 1 88 ? -5.950 1.669 6.225 1.00 98.56 88 PRO A N 1
ATOM 642 C CA . PRO A 1 88 ? -7.049 2.346 5.536 1.00 98.56 88 PRO A CA 1
ATOM 643 C C . PRO A 1 88 ? -6.654 2.823 4.137 1.00 98.56 88 PRO A C 1
ATOM 645 O O . PRO A 1 88 ? -7.456 2.741 3.212 1.00 98.56 88 PRO A O 1
ATOM 648 N N . LEU A 1 89 ? -5.411 3.284 3.974 1.00 98.69 89 LEU A N 1
ATOM 649 C CA . LEU A 1 89 ? -4.875 3.734 2.693 1.00 98.69 89 LEU A CA 1
ATOM 650 C C . LEU A 1 89 ? -4.704 2.562 1.723 1.00 98.69 89 LEU A C 1
ATOM 652 O O . LEU A 1 89 ? -5.113 2.663 0.569 1.00 98.69 89 LEU A O 1
ATOM 656 N N . LEU A 1 90 ? -4.155 1.440 2.197 1.00 98.62 90 LEU A N 1
ATOM 657 C CA . LEU A 1 90 ? -3.957 0.230 1.392 1.00 98.62 90 LEU A CA 1
ATOM 658 C C . LEU A 1 90 ? -5.290 -0.385 0.939 1.00 98.62 90 LEU A C 1
ATOM 660 O O . LEU A 1 90 ? -5.435 -0.754 -0.225 1.00 98.62 90 LEU A O 1
ATOM 664 N N . LEU A 1 91 ? -6.297 -0.419 1.817 1.00 98.56 91 LEU A N 1
ATOM 665 C CA . LEU A 1 91 ? -7.653 -0.825 1.435 1.00 98.56 91 LEU A CA 1
ATOM 666 C C . LEU A 1 91 ? -8.301 0.171 0.465 1.00 98.56 91 LEU A C 1
ATOM 668 O O . LEU A 1 91 ? -9.031 -0.232 -0.439 1.00 98.56 91 LEU A O 1
ATOM 672 N N . GLY A 1 92 ? -8.026 1.469 0.626 1.00 98.50 92 GLY A N 1
ATOM 673 C CA . GLY A 1 92 ? -8.504 2.517 -0.276 1.00 98.50 92 GLY A CA 1
ATOM 674 C C . GLY A 1 92 ? -7.946 2.368 -1.689 1.00 98.50 92 GLY A C 1
ATOM 675 O O . GLY A 1 92 ? -8.688 2.536 -2.655 1.00 98.50 92 GLY A O 1
ATOM 676 N N . LEU A 1 93 ? -6.670 1.982 -1.797 1.00 98.50 93 LEU A N 1
ATOM 677 C CA . LEU A 1 93 ? -5.990 1.624 -3.050 1.00 98.50 93 LEU A CA 1
ATOM 678 C C . LEU A 1 93 ? -6.563 0.363 -3.709 1.00 98.50 93 LEU A C 1
ATOM 680 O O . LEU A 1 93 ? -6.305 0.125 -4.883 1.00 98.50 93 LEU A O 1
ATOM 684 N N . GLY A 1 94 ? -7.359 -0.421 -2.978 1.00 97.88 94 GLY A N 1
ATOM 685 C CA . GLY A 1 94 ? -7.962 -1.652 -3.479 1.00 97.88 94 GLY A CA 1
ATOM 686 C C . GLY A 1 94 ? -7.028 -2.857 -3.428 1.00 97.88 94 GLY A C 1
ATOM 687 O O . GLY A 1 94 ? -7.261 -3.816 -4.149 1.00 97.88 94 GLY A O 1
ATOM 688 N N . VAL A 1 95 ? -5.982 -2.823 -2.602 1.00 97.94 95 VAL A N 1
ATOM 689 C CA . VAL A 1 95 ? -5.068 -3.960 -2.432 1.00 97.94 95 VAL A CA 1
ATOM 690 C C . VAL A 1 95 ? -5.843 -5.212 -2.001 1.00 97.94 95 VAL A C 1
ATOM 692 O O . VAL A 1 95 ? -6.644 -5.163 -1.066 1.00 97.94 95 VAL A O 1
ATOM 695 N N . ASP A 1 96 ? -5.573 -6.333 -2.668 1.00 98.38 96 ASP A N 1
ATOM 696 C CA . ASP A 1 96 ? -6.271 -7.611 -2.487 1.00 98.38 96 ASP A CA 1
ATOM 697 C C . ASP A 1 96 ? -5.620 -8.494 -1.406 1.00 98.38 96 ASP A C 1
ATOM 699 O O . ASP A 1 96 ? -6.291 -9.306 -0.766 1.00 98.38 96 ASP A O 1
ATOM 703 N N . GLU A 1 97 ? -4.313 -8.324 -1.174 1.00 98.31 97 GLU A N 1
ATOM 704 C CA . GLU A 1 97 ? -3.531 -9.092 -0.198 1.00 98.31 97 GLU A CA 1
ATOM 705 C C . GLU A 1 97 ? -2.579 -8.188 0.604 1.00 98.31 97 GLU A C 1
ATOM 707 O O . GLU A 1 97 ? -1.821 -7.405 0.034 1.00 98.31 97 GLU A O 1
ATOM 712 N N . LEU A 1 98 ? -2.556 -8.340 1.933 1.00 98.31 98 LEU A N 1
ATOM 713 C CA . LEU A 1 98 ? -1.530 -7.755 2.803 1.00 98.31 98 LEU A CA 1
ATOM 714 C C . LEU A 1 98 ? -0.659 -8.860 3.407 1.00 98.31 98 LEU A C 1
ATOM 716 O O . LEU A 1 98 ? -1.115 -9.626 4.259 1.00 98.31 98 LEU A O 1
ATOM 720 N N . SER A 1 99 ? 0.607 -8.904 2.996 1.00 97.31 99 SER A N 1
ATOM 721 C CA . SER A 1 99 ? 1.595 -9.879 3.455 1.00 97.31 99 SER A CA 1
ATOM 722 C C . SER A 1 99 ? 2.532 -9.252 4.485 1.00 97.31 99 SER A C 1
ATOM 724 O O . SER A 1 99 ? 3.321 -8.356 4.177 1.00 97.31 99 SER A O 1
ATOM 726 N N . THR A 1 100 ? 2.444 -9.706 5.736 1.00 96.38 100 THR A N 1
ATOM 727 C CA . THR A 1 100 ? 3.196 -9.145 6.868 1.00 96.38 100 THR A CA 1
ATOM 728 C C . THR A 1 100 ? 3.738 -10.233 7.796 1.00 96.38 100 THR A C 1
ATOM 730 O O . THR A 1 100 ? 3.393 -11.410 7.680 1.00 96.38 100 THR A O 1
ATOM 733 N N . GLY A 1 101 ? 4.591 -9.846 8.747 1.00 94.94 101 GLY A N 1
ATOM 734 C CA . GLY A 1 101 ? 5.097 -10.749 9.776 1.00 94.94 101 GLY A CA 1
ATOM 735 C C . GLY A 1 101 ? 3.960 -11.360 10.600 1.00 94.94 101 GLY A C 1
ATOM 736 O O . GLY A 1 101 ? 3.008 -10.674 10.971 1.00 94.94 101 GLY A O 1
ATOM 737 N N . ALA A 1 102 ? 4.071 -12.649 10.934 1.00 95.81 102 ALA A N 1
ATOM 738 C CA . ALA A 1 102 ? 3.006 -13.413 11.596 1.00 95.81 102 ALA A CA 1
ATOM 739 C C . ALA A 1 102 ? 2.479 -12.765 12.894 1.00 95.81 102 ALA A C 1
ATOM 741 O O . ALA A 1 102 ? 1.298 -12.883 13.215 1.00 95.81 102 ALA A O 1
ATOM 742 N N . THR A 1 103 ? 3.334 -12.042 13.621 1.00 95.88 103 THR A N 1
ATOM 743 C CA . THR A 1 103 ? 2.980 -11.302 14.843 1.00 95.88 103 THR A CA 1
ATOM 744 C C . THR A 1 103 ? 2.050 -10.112 14.590 1.00 95.88 103 THR A C 1
ATOM 746 O O . THR A 1 103 ? 1.280 -9.748 15.478 1.00 95.88 103 THR A O 1
ATOM 749 N N . PHE A 1 104 ? 2.082 -9.516 13.394 1.00 95.88 104 PHE A N 1
ATOM 750 C CA . PHE A 1 104 ? 1.240 -8.379 13.012 1.00 95.88 104 PHE A CA 1
ATOM 751 C C . PHE A 1 104 ? -0.115 -8.807 12.441 1.00 95.88 104 PHE A C 1
ATOM 753 O O . PHE A 1 104 ? -1.079 -8.046 12.541 1.00 95.88 104 PHE A O 1
ATOM 760 N N . VAL A 1 105 ? -0.225 -10.034 11.915 1.00 97.44 105 VAL A N 1
ATOM 761 C CA . VAL A 1 105 ? -1.446 -10.550 11.267 1.00 97.44 105 VAL A CA 1
ATOM 762 C C . VAL A 1 105 ? -2.712 -10.345 12.115 1.00 97.44 105 VAL A C 1
ATOM 764 O O . VAL A 1 105 ? -3.696 -9.847 11.565 1.00 97.44 105 VAL A O 1
ATOM 767 N N . PRO A 1 106 ? -2.749 -10.637 13.435 1.00 97.81 106 PRO A N 1
ATOM 768 C CA . PRO A 1 106 ? -3.957 -10.413 14.232 1.00 97.81 106 PRO A CA 1
ATOM 769 C C . PRO A 1 106 ? -4.367 -8.936 14.320 1.00 97.81 106 PRO A C 1
ATOM 771 O O . PRO A 1 106 ? -5.557 -8.628 14.244 1.00 97.81 106 PRO A O 1
ATOM 774 N N . ARG A 1 107 ? -3.393 -8.021 14.453 1.00 97.38 107 ARG A N 1
ATOM 775 C CA . ARG A 1 107 ? -3.642 -6.571 14.534 1.00 97.38 107 ARG A CA 1
ATOM 776 C C . ARG A 1 107 ? -4.159 -6.038 13.202 1.00 97.38 107 ARG A C 1
ATOM 778 O O . ARG A 1 107 ? -5.194 -5.378 13.183 1.00 97.38 107 ARG A O 1
ATOM 785 N N . VAL A 1 108 ? -3.496 -6.389 12.100 1.00 98.12 108 VAL A N 1
ATOM 786 C CA . VAL A 1 108 ? -3.905 -5.996 10.742 1.00 98.12 108 VAL A CA 1
ATOM 787 C C . VAL A 1 108 ? -5.290 -6.549 10.413 1.00 98.12 108 VAL A C 1
ATOM 789 O O . VAL A 1 108 ? -6.159 -5.804 9.973 1.00 98.12 108 VAL A O 1
ATOM 792 N N . LYS A 1 109 ? -5.555 -7.826 10.718 1.00 98.31 109 LYS A N 1
ATOM 793 C CA . LYS A 1 109 ? -6.878 -8.434 10.522 1.00 98.31 109 LYS A CA 1
ATOM 794 C C . LYS A 1 109 ? -7.972 -7.678 11.274 1.00 98.31 109 LYS A C 1
ATOM 796 O O . LYS A 1 109 ? -9.022 -7.409 10.697 1.00 98.31 109 LYS A O 1
ATOM 801 N N . ARG A 1 110 ? -7.737 -7.330 12.544 1.00 98.31 110 ARG A N 1
ATOM 802 C CA . ARG A 1 110 ? -8.706 -6.566 13.341 1.00 98.31 110 ARG A CA 1
ATOM 803 C C . ARG A 1 110 ? -8.931 -5.167 12.761 1.00 98.31 110 ARG A C 1
ATOM 805 O O . ARG A 1 110 ? -10.078 -4.748 12.686 1.00 98.31 110 ARG A O 1
ATOM 812 N N . ALA A 1 111 ? -7.877 -4.486 12.309 1.00 98.44 111 ALA A N 1
ATOM 813 C CA . ALA A 1 111 ? -7.996 -3.193 11.636 1.00 98.44 111 ALA A CA 1
ATOM 814 C C . ALA A 1 111 ? -8.867 -3.288 10.369 1.00 98.44 111 ALA A C 1
ATOM 816 O O . ALA A 1 111 ? -9.825 -2.531 10.235 1.00 98.44 111 ALA A O 1
ATOM 817 N N . ILE A 1 112 ? -8.610 -4.273 9.495 1.00 98.31 112 ILE A N 1
ATOM 818 C CA . ILE A 1 112 ? -9.414 -4.518 8.282 1.00 98.31 112 ILE A CA 1
ATOM 819 C C . ILE A 1 112 ? -10.888 -4.760 8.635 1.00 98.31 112 ILE A C 1
ATOM 821 O O . ILE A 1 112 ? -11.774 -4.186 8.010 1.00 98.31 112 ILE A O 1
ATOM 825 N N . GLN A 1 113 ? -11.168 -5.582 9.652 1.00 98.19 113 GLN A N 1
ATOM 826 C CA . GLN A 1 113 ? -12.538 -5.905 10.073 1.00 98.19 113 GLN A CA 1
ATOM 827 C C . GLN A 1 113 ? -13.311 -4.709 10.653 1.00 98.19 113 GLN A C 1
ATOM 829 O O . GLN A 1 113 ? -14.540 -4.749 10.695 1.00 98.19 113 GLN A O 1
ATOM 834 N N . SER A 1 114 ? -12.609 -3.662 11.086 1.00 98.06 114 SER A N 1
ATOM 835 C CA . SER A 1 114 ? -13.200 -2.435 11.627 1.00 98.06 114 SER A CA 1
ATOM 836 C C . SER A 1 114 ? -13.426 -1.341 10.575 1.00 98.06 114 SER A C 1
ATOM 838 O O . SER A 1 114 ? -13.942 -0.278 10.920 1.00 98.06 114 SER A O 1
ATOM 840 N N . LEU A 1 115 ? -13.037 -1.562 9.314 1.00 98.38 115 LEU A N 1
ATOM 841 C CA . LEU A 1 115 ? -13.081 -0.556 8.250 1.00 98.38 115 LEU A CA 1
ATOM 842 C C . LEU A 1 115 ? -14.173 -0.845 7.222 1.00 98.38 115 LEU A C 1
ATOM 844 O O . LEU A 1 115 ? -14.405 -1.985 6.822 1.00 98.38 115 LEU A O 1
ATOM 848 N N . ALA A 1 116 ? -14.804 0.221 6.729 1.00 97.88 116 ALA A N 1
ATOM 849 C CA . ALA A 1 116 ? -15.662 0.160 5.555 1.00 97.88 116 ALA A CA 1
ATOM 850 C C . ALA A 1 116 ? -14.864 0.553 4.303 1.00 97.88 116 ALA A C 1
ATOM 852 O O . ALA A 1 116 ? -14.279 1.632 4.251 1.00 97.88 116 ALA A O 1
ATOM 853 N N . ILE A 1 117 ? -14.910 -0.266 3.246 1.00 97.75 117 ILE A N 1
ATOM 854 C CA . ILE A 1 117 ? -14.178 0.010 1.993 1.00 97.75 117 ILE A CA 1
ATOM 855 C C . ILE A 1 117 ? -14.542 1.375 1.386 1.00 97.75 117 ILE A C 1
ATOM 857 O O . ILE A 1 117 ? -13.675 2.054 0.842 1.00 97.75 117 ILE A O 1
ATOM 861 N N . ALA A 1 118 ? -15.802 1.809 1.495 1.00 98.06 118 ALA A N 1
ATOM 862 C CA . ALA A 1 118 ? -16.231 3.117 0.993 1.00 98.06 118 ALA A CA 1
ATOM 863 C C . ALA A 1 118 ? -15.500 4.288 1.681 1.00 98.06 118 ALA A C 1
ATOM 865 O O . ALA A 1 118 ? -15.108 5.240 1.014 1.00 98.06 118 ALA A O 1
ATOM 866 N N . GLU A 1 119 ? -15.265 4.189 2.990 1.00 97.75 119 GLU A N 1
ATOM 867 C CA . GLU A 1 119 ? -14.524 5.191 3.766 1.00 97.75 119 GLU A CA 1
ATOM 868 C C . GLU A 1 119 ? -13.038 5.192 3.395 1.00 97.75 119 GLU A C 1
ATOM 870 O O . GLU A 1 119 ? -12.451 6.249 3.186 1.00 97.75 119 GLU A O 1
ATOM 875 N N . CYS A 1 120 ? -12.440 4.010 3.227 1.00 98.56 120 CYS A N 1
ATOM 876 C CA . CYS A 1 120 ? -11.059 3.877 2.762 1.00 98.56 120 CYS A CA 1
ATOM 877 C C . CYS A 1 120 ? -10.853 4.497 1.369 1.00 98.56 120 CYS A C 1
ATOM 879 O O . CYS A 1 120 ? -9.848 5.163 1.124 1.00 98.56 120 CYS A O 1
ATOM 881 N N . ARG A 1 121 ? -11.818 4.321 0.456 1.00 98.44 121 ARG A N 1
ATOM 882 C CA . ARG A 1 121 ? -11.792 4.950 -0.874 1.00 98.44 121 ARG A CA 1
ATOM 883 C C . ARG A 1 121 ? -11.894 6.470 -0.789 1.00 98.44 121 ARG A C 1
ATOM 885 O O . ARG A 1 121 ? -11.123 7.155 -1.453 1.00 98.44 121 ARG A O 1
ATOM 892 N N . GLN A 1 122 ? -12.779 6.992 0.061 1.00 98.44 122 GLN A N 1
ATOM 893 C CA . GLN A 1 122 ? -12.873 8.433 0.296 1.00 98.44 122 GLN A CA 1
ATOM 894 C C . GLN A 1 122 ? -11.552 8.999 0.845 1.00 98.44 122 GLN A C 1
ATOM 896 O O . GLN A 1 122 ? -11.060 10.011 0.347 1.00 98.44 122 GLN A O 1
ATOM 901 N N . LEU A 1 123 ? -10.939 8.318 1.818 1.00 98.38 123 LEU A N 1
ATOM 902 C CA . LEU A 1 123 ? -9.619 8.682 2.330 1.00 98.38 123 LEU A CA 1
ATOM 903 C C . LEU A 1 123 ? -8.573 8.728 1.209 1.00 98.38 123 LEU A C 1
ATOM 905 O O . LEU A 1 123 ? -7.809 9.689 1.143 1.00 98.38 123 LEU A O 1
ATOM 909 N N . LEU A 1 124 ? -8.537 7.735 0.315 1.00 98.62 124 LEU A N 1
ATOM 910 C CA . LEU A 1 124 ? -7.601 7.743 -0.810 1.00 98.62 124 LEU A CA 1
ATOM 911 C C . LEU A 1 124 ? -7.817 8.958 -1.728 1.00 98.62 124 LEU A C 1
ATOM 913 O O . LEU A 1 124 ? -6.850 9.618 -2.106 1.00 98.62 124 LEU A O 1
ATOM 917 N N . GLU A 1 125 ? -9.065 9.269 -2.087 1.00 98.38 125 GLU A N 1
ATOM 918 C CA . GLU A 1 125 ? -9.391 10.421 -2.941 1.00 98.38 125 GLU A CA 1
ATOM 919 C C . GLU A 1 125 ? -8.944 11.757 -2.337 1.00 98.38 125 GLU A C 1
ATOM 921 O O . GLU A 1 125 ? -8.572 12.681 -3.066 1.00 98.38 125 GLU A O 1
ATOM 926 N N . GLU A 1 126 ? -8.999 11.879 -1.013 1.00 98.31 126 GLU A N 1
ATOM 927 C CA . GLU A 1 126 ? -8.489 13.034 -0.280 1.00 98.31 126 GLU A CA 1
ATOM 928 C C . GLU A 1 126 ? -6.958 13.023 -0.230 1.00 98.31 126 GLU A C 1
ATOM 930 O O . GLU A 1 126 ? -6.334 14.030 -0.559 1.00 98.31 126 GLU A O 1
ATOM 935 N N . ALA A 1 127 ? -6.348 11.882 0.103 1.00 98.38 127 ALA A N 1
ATOM 936 C CA . ALA A 1 127 ? -4.901 11.718 0.213 1.00 98.38 127 ALA A CA 1
ATOM 937 C C . ALA A 1 127 ? -4.163 12.048 -1.092 1.00 98.38 127 ALA A C 1
ATOM 939 O O . ALA A 1 127 ? -3.119 12.696 -1.061 1.00 98.38 127 ALA A O 1
ATOM 940 N N . LEU A 1 128 ? -4.730 11.682 -2.246 1.00 98.00 128 LEU A N 1
ATOM 941 C CA . LEU A 1 128 ? -4.172 11.994 -3.568 1.00 98.00 128 LEU A CA 1
ATOM 942 C C . LEU A 1 128 ? -4.132 13.499 -3.891 1.00 98.00 128 LEU A C 1
ATOM 944 O O . LEU A 1 128 ? -3.457 13.891 -4.841 1.00 98.00 128 LEU A O 1
ATOM 948 N N . LYS A 1 129 ? -4.849 14.340 -3.134 1.00 98.12 129 LYS A N 1
ATOM 949 C CA . LYS A 1 129 ? -4.872 15.807 -3.294 1.00 98.12 129 LYS A CA 1
ATOM 950 C C . LYS A 1 129 ? -3.916 16.526 -2.333 1.00 98.12 129 LYS A C 1
ATOM 952 O O . LYS A 1 129 ? -3.763 17.742 -2.436 1.00 98.12 129 LYS A O 1
ATOM 957 N N . LEU A 1 130 ? -3.311 15.805 -1.388 1.00 98.00 130 LEU A N 1
ATOM 958 C CA . LEU A 1 130 ? -2.386 16.351 -0.394 1.00 98.00 130 LEU A CA 1
ATOM 959 C C . LEU A 1 130 ? -0.957 16.371 -0.943 1.00 98.00 130 LEU A C 1
ATOM 961 O O . LEU A 1 130 ? -0.584 15.547 -1.777 1.00 98.00 130 LEU A O 1
ATOM 965 N N . ASN A 1 131 ? -0.146 17.317 -0.464 1.00 96.31 131 ASN A N 1
ATOM 966 C CA . ASN A 1 131 ? 1.169 17.593 -1.051 1.00 96.31 131 ASN A CA 1
ATOM 967 C C . ASN A 1 131 ? 2.336 17.163 -0.158 1.00 96.31 131 ASN A C 1
ATOM 969 O O . ASN A 1 131 ? 3.484 17.207 -0.600 1.00 96.31 131 ASN A O 1
ATOM 973 N N . THR A 1 132 ? 2.073 16.746 1.083 1.00 97.62 132 THR A N 1
ATOM 974 C CA . THR A 1 132 ? 3.126 16.366 2.030 1.00 97.62 132 THR A CA 1
ATOM 975 C C . THR A 1 132 ? 2.894 14.982 2.645 1.00 97.62 132 THR A C 1
ATOM 977 O O . THR A 1 132 ? 1.745 14.585 2.866 1.00 97.62 132 THR A O 1
ATOM 980 N N . PRO A 1 133 ? 3.972 14.246 2.990 1.00 97.50 133 PRO A N 1
ATOM 981 C CA . PRO A 1 133 ? 3.845 12.955 3.664 1.00 97.50 133 PRO A CA 1
ATOM 982 C C . PRO A 1 133 ? 3.0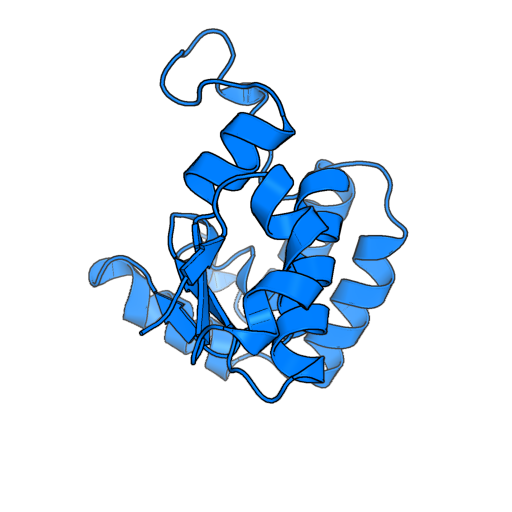90 13.037 4.996 1.00 97.50 133 PRO A C 1
ATOM 984 O O . PRO A 1 133 ? 2.327 12.131 5.333 1.00 97.50 133 PRO A O 1
ATOM 987 N N . SER A 1 134 ? 3.278 14.130 5.745 1.00 97.88 134 SER A N 1
ATOM 988 C CA . SER A 1 134 ? 2.653 14.339 7.052 1.00 97.88 134 SER A CA 1
ATOM 989 C C . SER A 1 134 ? 1.147 14.567 6.961 1.00 97.88 134 SER A C 1
ATOM 991 O O . SER A 1 134 ? 0.417 14.050 7.798 1.00 97.88 134 SER A O 1
ATOM 993 N N . GLU A 1 135 ? 0.666 15.296 5.949 1.00 98.12 135 GLU A N 1
ATOM 994 C CA . GLU A 1 135 ? -0.775 15.482 5.727 1.00 98.12 135 GLU A CA 1
ATOM 995 C C . GLU A 1 135 ? -1.454 14.151 5.374 1.00 98.12 135 GLU A C 1
ATOM 997 O O . GLU A 1 135 ? -2.504 13.824 5.928 1.00 98.12 135 GLU A O 1
ATOM 1002 N N . ILE A 1 136 ? -0.829 13.354 4.499 1.00 98.56 136 ILE A N 1
ATOM 1003 C CA . ILE A 1 136 ? -1.343 12.035 4.105 1.00 98.56 136 ILE A CA 1
ATOM 1004 C C . ILE A 1 136 ? -1.381 11.098 5.314 1.00 98.56 136 ILE A C 1
ATOM 1006 O O . ILE A 1 136 ? -2.408 10.468 5.576 1.00 98.56 136 ILE A O 1
ATOM 1010 N N . LEU A 1 137 ? -0.294 11.040 6.090 1.00 98.44 137 LEU A N 1
ATOM 1011 C CA . LEU A 1 137 ? -0.238 10.229 7.305 1.00 98.44 137 LEU A CA 1
ATOM 1012 C C . LEU A 1 137 ? -1.281 10.680 8.334 1.00 98.44 137 LEU A C 1
ATOM 1014 O O . LEU A 1 137 ? -1.949 9.837 8.928 1.00 98.44 137 LEU A O 1
ATOM 1018 N N . ALA A 1 138 ? -1.466 11.989 8.519 1.00 98.38 138 ALA A N 1
ATOM 1019 C CA . ALA A 1 138 ? -2.459 12.527 9.442 1.00 98.38 138 ALA A CA 1
ATOM 1020 C C . ALA A 1 138 ? -3.883 12.090 9.068 1.00 98.38 138 ALA A C 1
ATOM 1022 O O . ALA A 1 138 ? -4.631 11.666 9.948 1.00 98.38 138 ALA A O 1
ATOM 1023 N N . ARG A 1 139 ? -4.244 12.106 7.776 1.00 98.44 139 ARG A N 1
ATOM 1024 C CA . ARG A 1 139 ? -5.545 11.580 7.324 1.00 98.44 139 ARG A CA 1
ATOM 1025 C C . ARG A 1 139 ? -5.691 10.084 7.590 1.00 98.44 139 ARG A C 1
ATOM 1027 O O . ARG A 1 139 ? -6.743 9.659 8.063 1.00 98.44 139 ARG A O 1
ATOM 1034 N N . CYS A 1 140 ? -4.644 9.294 7.346 1.00 98.31 140 CYS A N 1
ATOM 1035 C CA . CYS A 1 140 ? -4.648 7.856 7.639 1.00 98.31 140 CYS A CA 1
ATOM 1036 C C . CYS A 1 140 ? -4.870 7.585 9.134 1.00 98.31 140 CYS A C 1
ATOM 1038 O O . CYS A 1 140 ? -5.734 6.790 9.505 1.00 98.31 140 CYS A O 1
ATOM 1040 N N . LEU A 1 141 ? -4.149 8.312 9.991 1.00 98.38 141 LEU A N 1
ATOM 1041 C CA . LEU A 1 141 ? -4.283 8.232 11.443 1.00 98.38 141 LEU A CA 1
ATOM 1042 C C . LEU A 1 141 ? -5.655 8.685 11.934 1.00 98.38 141 LEU A C 1
ATOM 1044 O O . LEU A 1 141 ? -6.156 8.117 12.899 1.00 98.38 141 LEU A O 1
ATOM 1048 N N . GLU A 1 142 ? -6.274 9.686 11.313 1.00 98.19 142 GLU A N 1
ATOM 1049 C CA . GLU A 1 142 ? -7.609 10.142 11.702 1.00 98.19 142 GLU A CA 1
ATOM 1050 C C . GLU A 1 142 ? -8.653 9.036 11.500 1.00 98.19 142 GLU A C 1
ATOM 1052 O O . GLU A 1 142 ? -9.374 8.699 12.441 1.00 98.19 142 GLU A O 1
ATOM 1057 N N . VAL A 1 143 ? -8.675 8.406 10.320 1.00 98.06 143 VAL A N 1
ATOM 1058 C CA . VAL A 1 143 ? -9.586 7.283 10.032 1.00 98.06 143 VAL A CA 1
ATOM 1059 C C . VAL A 1 143 ? -9.273 6.078 10.921 1.00 98.06 143 VAL A C 1
ATOM 1061 O O . VAL A 1 143 ?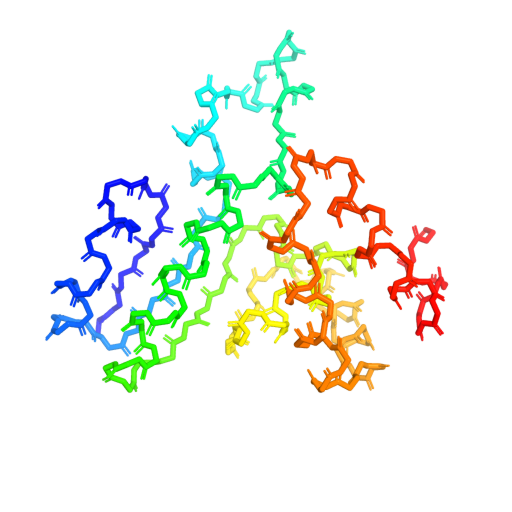 -10.178 5.484 11.509 1.00 98.06 143 VAL A O 1
ATOM 1064 N N . ALA A 1 144 ? -7.992 5.738 11.087 1.00 98.12 144 ALA A N 1
ATOM 1065 C CA . ALA A 1 144 ? -7.576 4.638 11.953 1.00 98.12 144 ALA A CA 1
ATOM 1066 C C . ALA A 1 144 ? -7.992 4.864 13.421 1.00 98.12 144 ALA A C 1
ATOM 1068 O O . ALA A 1 144 ? -8.543 3.961 14.050 1.00 98.12 144 ALA A O 1
ATOM 1069 N N . ASN A 1 145 ? -7.815 6.077 13.959 1.00 97.62 145 ASN A N 1
ATOM 1070 C CA . ASN A 1 145 ? -8.215 6.417 15.329 1.00 97.62 145 ASN A CA 1
ATOM 1071 C C . ASN A 1 145 ? -9.727 6.306 15.542 1.00 97.62 145 ASN A C 1
ATOM 1073 O O . ASN A 1 145 ? -10.163 5.795 16.573 1.00 97.62 145 ASN A O 1
ATOM 1077 N N . GLN A 1 146 ? -10.529 6.747 14.568 1.00 97.12 146 GLN A N 1
ATOM 1078 C CA . GLN A 1 146 ? -11.991 6.678 14.645 1.00 97.12 146 GLN A CA 1
ATOM 1079 C C . GLN A 1 146 ? -12.522 5.236 14.681 1.00 97.12 146 GLN A C 1
ATOM 1081 O O . GLN A 1 146 ? -13.610 4.998 15.207 1.00 97.12 146 GLN A O 1
ATOM 1086 N N . ARG A 1 147 ? -11.774 4.269 14.130 1.00 96.94 147 ARG A N 1
ATOM 1087 C CA . ARG A 1 147 ? -12.220 2.874 13.972 1.00 96.94 147 ARG A CA 1
ATOM 1088 C C . ARG A 1 147 ? -11.571 1.891 14.938 1.00 96.94 147 ARG A C 1
ATOM 1090 O O . ARG A 1 147 ? -12.225 0.945 15.374 1.00 96.94 147 ARG A O 1
ATOM 1097 N N . TYR A 1 148 ? -10.295 2.083 15.247 1.00 97.12 148 TYR A N 1
ATOM 1098 C CA . TYR A 1 148 ? -9.494 1.161 16.051 1.00 97.12 148 TYR A CA 1
ATOM 1099 C C . TYR A 1 148 ? -8.327 1.873 16.746 1.00 97.12 148 TYR A C 1
ATOM 1101 O O . TYR A 1 148 ? -7.210 1.364 16.775 1.00 97.12 148 TYR A O 1
ATOM 1109 N N . GLY A 1 149 ? -8.558 3.053 17.330 1.00 95.62 149 GLY A N 1
ATOM 1110 C CA . GLY A 1 149 ? -7.499 3.822 18.001 1.00 95.62 149 GLY A CA 1
ATOM 1111 C C . GLY A 1 149 ? -6.703 3.041 19.058 1.00 95.62 149 GLY A C 1
ATOM 1112 O O . GLY A 1 149 ? -5.518 3.298 19.241 1.00 95.62 149 GLY A O 1
ATOM 1113 N N . ASP A 1 150 ? -7.295 2.018 19.679 1.00 96.25 150 ASP A N 1
ATOM 1114 C CA . ASP A 1 150 ? -6.610 1.121 20.618 1.00 96.25 150 ASP A CA 1
ATOM 1115 C C . ASP A 1 150 ? -5.522 0.240 19.973 1.00 96.25 150 ASP A C 1
ATOM 1117 O O . ASP A 1 150 ? -4.669 -0.301 20.670 1.00 96.25 150 ASP A O 1
ATOM 1121 N N . LEU A 1 151 ? -5.522 0.089 18.646 1.00 95.62 151 LEU A N 1
ATOM 1122 C CA . LEU A 1 151 ? -4.464 -0.606 17.912 1.00 95.62 151 LEU A CA 1
ATOM 1123 C C . LEU A 1 151 ? -3.300 0.306 17.520 1.00 95.62 151 LEU A C 1
ATOM 1125 O O . LEU A 1 151 ? -2.304 -0.225 17.035 1.00 95.62 151 LEU A O 1
ATOM 1129 N N . LEU A 1 152 ? -3.405 1.628 17.684 1.00 91.12 152 LEU A N 1
ATOM 1130 C CA . LEU A 1 152 ? -2.339 2.580 17.337 1.00 91.12 152 LEU A CA 1
ATOM 1131 C C . LEU A 1 152 ? -1.360 2.838 18.493 1.00 91.12 152 LEU A C 1
ATOM 1133 O O . LEU A 1 152 ? -0.308 3.433 18.269 1.00 91.12 152 LEU A O 1
ATOM 1137 N N . SER A 1 153 ? -1.707 2.393 19.705 1.00 76.69 153 SER A N 1
ATOM 1138 C CA . SER A 1 153 ? -0.848 2.434 20.896 1.00 76.69 153 SER A CA 1
ATOM 1139 C C . SER A 1 153 ? 0.163 1.292 20.970 1.00 76.69 153 SER A C 1
ATOM 1141 O O . SER A 1 153 ? -0.121 0.193 20.426 1.00 76.69 153 SER A O 1
#

Radius of gyration: 14.74 Å; chains: 1; bounding box: 38×34×41 Å

Foldseek 3Di:
DEDEAQALVCLVCLLVVLVVHQAYEYEQVNNQCRQQVADCVPPVGVVSRFSLALSNLVSLLSNLVSNVVSPHAYHYEDDLLLDLLCLLLCLLSVHPYRDYDPVSVVLSVQSVVQDDSVVSVVLNVVSNVDHGSVVNSVSSNVRSCVRPVVSVD

pLDDT: mean 96.46, std 4.24, range [76.69, 98.75]

Sequence (153 aa):
VGAMIEVPAAALSAHALAGEVDFFSIGTNDLIQYTLAVDRVNEKIAHLYQPTHPAVLQLLKIVTDAGHAHGLWVGVCGEMAGDVALVPLLLGLGVDELSTGATFVPRVKRAIQSLAIAECRQLLEEALKLNTPSEILARCLEVANQRYGDLLS